Protein AF-A0A2X2VUZ4-F1 (afdb_monomer)

Radius of gyration: 23.88 Å; Cα contacts (8 Å, |Δi|>4): 62; chains: 1; bounding box: 50×50×64 Å

Mean predicted aligned error: 11.71 Å

Solvent-accessible surface area (backbone atoms only — not comparable to full-atom values): 7906 Å² total; per-residue (Å²): 128,70,71,64,57,52,54,52,51,54,50,52,53,52,49,54,51,52,52,54,52,49,53,53,52,51,51,56,48,29,65,74,68,69,46,86,51,71,48,96,49,64,41,100,85,71,46,73,26,36,48,59,52,53,52,52,49,53,52,49,50,66,66,45,46,31,54,55,54,45,52,53,49,60,69,46,44,63,58,53,54,49,54,51,53,53,49,54,54,48,48,53,55,35,51,75,69,70,49,86,69,76,89,69,75,62,64,61,80,77,43,57,70,81,75,55,50,71,78,57,41,61,71,40,90,67,76,72,68,74,74,78,115

pLDDT: mean 76.87, std 13.14, range [40.66, 90.19]

Foldseek 3Di:
DPPVVVVVVVVVVVVVVVVVVVVVVLVVVCVVVVQAAWDPDADPVRHTDGPSRVVVVVVVCLLCVLVVVVVVLVVCLVVLVVVVVVLVVVVVVCVVVVNPDRPDDDVCVVCVPNVDDSVRSNPDSDPCVVVVD

Organism: Citrobacter koseri (NCBI:txid545)

Sequence (133 aa):
MGVRYLKTAIGNTCHRLKESVLGKEVIAWADRNKMYGYTYDFGLDGHIMTYVDQYLLNWKVNKISPYIVWEIVSMLQPYYSLLISLRDATQKKEEEKGIREPLVPYFHEIFPYFLSDYSRAKRRRNWLVLIKS

Structure (mmCIF, N/CA/C/O backbone):
data_AF-A0A2X2VUZ4-F1
#
_entry.id   AF-A0A2X2VUZ4-F1
#
loop_
_atom_site.group_PDB
_atom_site.id
_atom_site.type_symbol
_atom_site.label_atom_id
_atom_site.label_alt_id
_atom_site.label_comp_id
_atom_site.label_asym_id
_atom_site.label_entity_id
_atom_site.label_seq_id
_atom_site.pdbx_PDB_ins_code
_atom_site.Cartn_x
_atom_site.Cartn_y
_atom_site.Cartn_z
_atom_site.occupancy
_atom_site.B_iso_or_equiv
_atom_site.auth_seq_id
_atom_site.auth_comp_id
_atom_site.auth_asym_id
_atom_site.auth_atom_id
_atom_site.pdbx_PDB_model_num
ATOM 1 N N . MET A 1 1 ? 10.493 -37.953 1.999 1.00 43.34 1 MET A N 1
ATOM 2 C CA . MET A 1 1 ? 11.383 -36.857 1.539 1.00 43.34 1 MET A CA 1
ATOM 3 C C . MET A 1 1 ? 11.087 -36.316 0.126 1.00 43.34 1 MET A C 1
ATOM 5 O O . MET A 1 1 ? 11.550 -35.225 -0.156 1.00 43.34 1 MET A O 1
ATOM 9 N N . GLY A 1 2 ? 10.298 -36.966 -0.748 1.00 46.38 2 GLY A N 1
ATOM 10 C CA . GLY A 1 2 ? 10.176 -36.569 -2.173 1.00 46.38 2 GLY A CA 1
ATOM 11 C C . GLY A 1 2 ? 9.262 -35.380 -2.543 1.00 46.38 2 GLY A C 1
ATOM 12 O O . GLY A 1 2 ? 9.467 -34.755 -3.578 1.00 46.38 2 GLY A O 1
ATOM 13 N N . VAL A 1 3 ? 8.283 -35.000 -1.713 1.00 44.75 3 VAL A N 1
ATOM 14 C CA . VAL A 1 3 ? 7.273 -33.976 -2.090 1.00 44.75 3 VAL A CA 1
ATOM 15 C C . VAL A 1 3 ? 7.819 -32.539 -2.024 1.00 44.75 3 VAL A C 1
ATOM 17 O O . VAL A 1 3 ? 7.365 -31.654 -2.748 1.00 44.75 3 VAL A O 1
ATOM 20 N N . ARG A 1 4 ? 8.825 -32.294 -1.173 1.00 40.66 4 ARG A N 1
ATOM 21 C CA . ARG A 1 4 ? 9.432 -30.964 -0.996 1.00 40.66 4 ARG A CA 1
ATOM 22 C C . ARG A 1 4 ? 10.321 -30.590 -2.193 1.00 40.66 4 ARG A C 1
ATOM 24 O O . ARG A 1 4 ? 10.223 -29.469 -2.671 1.00 40.66 4 ARG A O 1
ATOM 31 N N . TYR A 1 5 ? 11.077 -31.546 -2.742 1.00 46.34 5 TYR A N 1
ATOM 32 C CA . TYR A 1 5 ? 11.931 -31.336 -3.922 1.00 46.34 5 TYR A CA 1
ATOM 33 C C . TYR A 1 5 ? 11.132 -31.051 -5.197 1.00 46.34 5 TYR A C 1
ATOM 35 O O . TYR A 1 5 ? 11.513 -30.173 -5.966 1.00 46.34 5 TYR A O 1
ATOM 43 N N . LEU A 1 6 ? 9.992 -31.722 -5.393 1.00 43.34 6 LEU A N 1
ATOM 44 C CA . LEU A 1 6 ? 9.117 -31.479 -6.545 1.00 43.34 6 LEU A CA 1
ATOM 45 C C . LEU A 1 6 ? 8.484 -30.080 -6.507 1.00 43.34 6 LEU A C 1
ATOM 47 O O . LEU A 1 6 ? 8.467 -29.397 -7.526 1.00 43.34 6 LEU A O 1
ATOM 51 N N . LYS A 1 7 ? 8.036 -29.599 -5.335 1.00 42.69 7 LYS A N 1
ATOM 52 C CA . LYS A 1 7 ? 7.521 -28.222 -5.194 1.00 42.69 7 LYS A CA 1
ATOM 53 C C . LYS A 1 7 ? 8.596 -27.167 -5.471 1.00 42.69 7 LYS A C 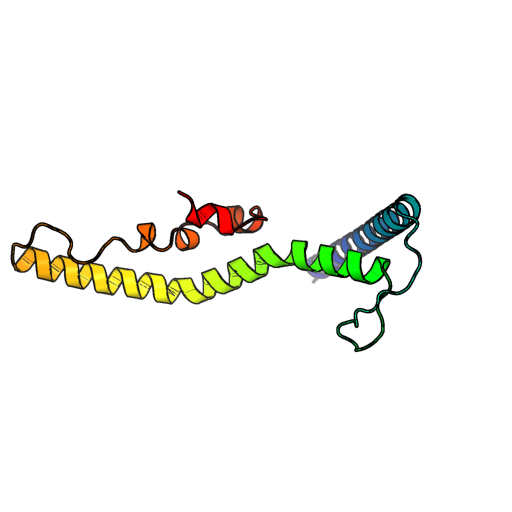1
ATOM 55 O O . LYS A 1 7 ? 8.307 -26.178 -6.141 1.00 42.69 7 LYS A O 1
ATOM 60 N N . THR A 1 8 ? 9.828 -27.393 -5.015 1.00 53.09 8 THR A N 1
ATOM 61 C CA . THR A 1 8 ? 10.957 -26.491 -5.289 1.00 53.09 8 THR A CA 1
ATOM 62 C C . THR A 1 8 ? 11.346 -26.509 -6.769 1.00 53.09 8 THR A C 1
ATOM 64 O O . THR A 1 8 ? 11.544 -25.452 -7.360 1.00 53.09 8 THR A O 1
ATOM 67 N N . ALA A 1 9 ? 11.379 -27.682 -7.409 1.00 51.91 9 ALA A N 1
ATOM 68 C CA . ALA A 1 9 ? 11.693 -27.809 -8.832 1.00 51.91 9 ALA A CA 1
ATOM 69 C C . ALA A 1 9 ? 10.639 -27.130 -9.724 1.00 51.91 9 ALA A C 1
ATOM 71 O O . ALA A 1 9 ? 11.004 -26.344 -10.595 1.00 51.91 9 ALA A O 1
ATOM 72 N N . ILE A 1 10 ? 9.346 -27.354 -9.452 1.00 58.78 10 ILE A N 1
ATOM 73 C CA . ILE A 1 10 ? 8.226 -26.737 -10.186 1.00 58.78 10 ILE A CA 1
ATOM 74 C C . ILE A 1 10 ? 8.213 -25.211 -9.988 1.00 58.78 10 ILE A C 1
ATOM 76 O O . ILE A 1 10 ? 8.015 -24.454 -10.946 1.00 58.78 10 ILE A O 1
ATOM 80 N N . GLY A 1 11 ? 8.471 -24.746 -8.760 1.00 57.72 11 GLY A N 1
ATOM 81 C CA . GLY A 1 11 ? 8.621 -23.324 -8.446 1.00 57.72 11 GLY A CA 1
ATOM 82 C C . GLY A 1 11 ? 9.768 -22.673 -9.224 1.00 57.72 11 GLY A C 1
ATOM 83 O O . GLY A 1 11 ? 9.575 -21.619 -9.832 1.00 57.72 11 GLY A O 1
ATOM 84 N N . ASN A 1 12 ? 10.921 -23.342 -9.295 1.00 53.50 12 ASN A N 1
ATOM 85 C CA . ASN A 1 12 ? 12.106 -22.855 -10.001 1.00 53.50 12 ASN A CA 1
ATOM 86 C C . ASN A 1 12 ? 11.917 -22.830 -11.526 1.00 53.50 12 ASN A C 1
ATOM 88 O O . ASN A 1 12 ? 12.342 -21.876 -12.178 1.00 53.50 12 ASN A O 1
ATOM 92 N N . THR A 1 13 ? 11.240 -23.822 -12.114 1.00 56.22 13 THR A N 1
ATOM 93 C CA . THR A 1 13 ? 10.897 -23.804 -13.548 1.00 56.22 13 THR A CA 1
ATOM 94 C C . THR A 1 13 ? 9.887 -22.709 -13.888 1.00 56.22 13 THR A C 1
ATOM 96 O O . THR A 1 13 ? 10.032 -22.031 -14.902 1.00 56.22 13 THR A O 1
ATOM 99 N N . CYS A 1 14 ? 8.899 -22.471 -13.019 1.00 53.59 14 CYS A N 1
ATOM 100 C CA . CYS A 1 14 ? 7.915 -21.399 -13.192 1.00 53.59 14 CYS A CA 1
ATOM 101 C C . CYS A 1 14 ? 8.554 -20.005 -13.066 1.00 53.59 14 CYS A C 1
ATOM 103 O O . CYS A 1 14 ? 8.194 -19.090 -13.807 1.00 53.59 14 CYS A O 1
ATOM 105 N N . HIS A 1 15 ? 9.529 -19.844 -12.167 1.00 58.84 15 HIS A N 1
ATOM 106 C CA . HIS A 1 15 ? 10.311 -18.614 -12.040 1.00 58.84 15 HIS A CA 1
ATOM 107 C C . HIS A 1 15 ? 11.088 -18.309 -13.323 1.00 58.84 15 HIS A C 1
ATOM 109 O O . HIS A 1 15 ? 10.935 -17.233 -13.896 1.00 58.84 15 HIS A O 1
ATOM 115 N N . ARG A 1 16 ? 11.828 -19.301 -13.831 1.00 57.97 16 ARG A N 1
ATOM 116 C CA . ARG A 1 16 ? 12.658 -19.169 -15.035 1.00 57.97 16 ARG A CA 1
ATOM 117 C C . ARG A 1 16 ? 11.829 -18.850 -16.284 1.00 57.97 16 ARG A C 1
ATOM 119 O O . ARG A 1 16 ? 12.216 -18.025 -17.107 1.00 57.97 16 ARG A O 1
ATOM 126 N N . LEU A 1 17 ? 10.644 -19.456 -16.399 1.00 59.81 17 LEU A N 1
ATOM 127 C CA . LEU A 1 17 ? 9.685 -19.136 -17.458 1.00 59.81 17 LEU A CA 1
ATOM 128 C C . LEU A 1 17 ? 9.185 -17.688 -17.352 1.00 59.81 17 LEU A C 1
ATOM 130 O O . LEU A 1 17 ? 9.162 -16.984 -18.359 1.00 59.81 17 LEU A O 1
ATOM 134 N N . LYS A 1 18 ? 8.851 -17.203 -16.151 1.00 62.78 18 LYS A N 1
ATOM 135 C CA . LYS A 1 18 ? 8.424 -15.806 -15.945 1.00 62.78 18 LYS A CA 1
ATOM 136 C C . LYS A 1 18 ? 9.525 -14.798 -16.270 1.00 62.78 18 LYS A C 1
ATOM 138 O O . LYS A 1 18 ? 9.221 -13.764 -16.854 1.00 62.78 18 LYS A O 1
ATOM 143 N N . GLU A 1 19 ? 10.775 -15.100 -15.934 1.00 65.94 19 GLU A N 1
ATOM 144 C CA . GLU A 1 19 ? 11.928 -14.267 -16.301 1.00 65.94 19 GLU A CA 1
ATOM 145 C C . GLU A 1 19 ? 12.104 -14.195 -17.820 1.00 65.94 19 GLU A C 1
ATOM 147 O O . GLU A 1 19 ? 12.299 -13.113 -18.366 1.00 65.94 19 GLU A O 1
ATOM 152 N N . SER A 1 20 ? 11.939 -15.323 -18.520 1.00 66.50 20 SER A N 1
ATOM 153 C CA . SER A 1 20 ? 12.038 -15.358 -19.984 1.00 66.50 20 SER A CA 1
ATOM 154 C C . SER A 1 20 ? 10.923 -14.575 -20.690 1.00 66.50 20 SER A C 1
ATOM 156 O O . SER A 1 20 ? 11.165 -13.953 -21.722 1.00 66.50 20 SER A O 1
ATOM 158 N N . VAL A 1 21 ? 9.706 -14.568 -20.133 1.00 78.38 21 VAL A N 1
ATOM 159 C CA . VAL A 1 21 ? 8.579 -13.784 -20.664 1.00 78.38 21 VAL A CA 1
ATOM 160 C C . VAL A 1 21 ? 8.809 -12.297 -20.421 1.00 78.38 21 VAL A C 1
ATOM 162 O O . VAL A 1 21 ? 8.684 -11.506 -21.352 1.00 78.38 21 VAL A O 1
ATOM 165 N N . LEU A 1 22 ? 9.222 -11.927 -19.206 1.00 77.25 22 LEU A N 1
ATOM 166 C CA . LEU A 1 22 ? 9.525 -10.540 -18.863 1.00 77.25 22 LEU A CA 1
ATOM 167 C C . LEU A 1 22 ? 10.660 -9.985 -19.732 1.00 77.25 22 LEU A C 1
ATOM 169 O O . LEU A 1 22 ? 10.558 -8.866 -20.218 1.00 77.25 22 LEU A O 1
ATOM 173 N N . GLY A 1 23 ? 11.703 -10.779 -19.995 1.00 78.94 23 GLY A N 1
ATOM 174 C CA . GLY A 1 23 ? 12.785 -10.388 -20.901 1.00 78.94 23 GLY A CA 1
ATOM 175 C C . GLY A 1 23 ? 12.278 -10.044 -22.305 1.00 78.94 23 GLY A C 1
ATOM 176 O O . GLY A 1 23 ? 12.635 -9.003 -22.850 1.00 78.94 23 GLY A O 1
ATOM 177 N N . LYS A 1 24 ? 11.374 -10.859 -22.865 1.00 83.12 24 LYS A N 1
ATOM 178 C CA . LYS A 1 24 ? 10.757 -10.583 -24.175 1.00 83.12 24 LYS A CA 1
ATOM 179 C C . LYS A 1 24 ? 9.874 -9.335 -24.157 1.00 83.12 24 LYS A C 1
ATOM 181 O O . LYS A 1 24 ? 9.911 -8.558 -25.105 1.00 83.12 24 LYS A O 1
ATOM 186 N N . GLU A 1 25 ? 9.097 -9.129 -23.094 1.00 83.81 25 GLU A N 1
ATOM 187 C CA . GLU A 1 25 ? 8.252 -7.936 -22.938 1.00 83.81 25 GLU A CA 1
ATOM 188 C C . GLU A 1 25 ? 9.078 -6.652 -22.852 1.00 83.81 25 GLU A C 1
ATOM 190 O O . GLU A 1 25 ? 8.717 -5.642 -23.457 1.00 83.81 25 GLU A O 1
ATOM 195 N N . VAL A 1 26 ? 10.194 -6.701 -22.127 1.00 83.31 26 VAL A N 1
ATOM 196 C CA . VAL A 1 26 ? 11.109 -5.574 -21.945 1.00 83.31 26 VAL A CA 1
ATOM 197 C C . VAL A 1 26 ? 11.811 -5.219 -23.257 1.00 83.31 26 VAL A C 1
ATOM 199 O O . VAL A 1 26 ? 11.855 -4.043 -23.613 1.00 83.31 26 VAL A O 1
ATOM 202 N N . ILE A 1 27 ? 12.274 -6.214 -24.020 1.00 84.25 27 ILE A N 1
ATOM 203 C CA . ILE A 1 27 ? 12.850 -5.996 -25.358 1.00 84.25 27 ILE A CA 1
ATOM 204 C C . ILE A 1 27 ? 11.797 -5.393 -26.297 1.00 84.25 27 ILE A C 1
ATOM 206 O O . ILE A 1 27 ? 12.035 -4.359 -26.910 1.00 84.25 27 ILE A O 1
ATOM 210 N N . ALA A 1 28 ? 10.583 -5.950 -26.328 1.00 86.31 28 ALA A N 1
ATOM 211 C CA . ALA A 1 28 ? 9.494 -5.410 -27.142 1.00 86.31 28 ALA A CA 1
ATOM 212 C C . ALA A 1 28 ? 9.061 -3.993 -26.712 1.00 86.31 28 ALA A C 1
ATOM 214 O O . ALA A 1 28 ? 8.533 -3.217 -27.513 1.00 86.31 28 ALA A O 1
ATOM 215 N N . TRP A 1 29 ? 9.214 -3.633 -25.436 1.00 87.44 29 TRP A N 1
ATOM 216 C CA . TRP A 1 29 ? 9.020 -2.261 -24.967 1.00 87.44 29 TRP A CA 1
ATOM 217 C C . TRP A 1 29 ? 10.140 -1.339 -25.463 1.00 87.44 29 TRP A C 1
ATOM 219 O O . TRP A 1 29 ? 9.836 -0.253 -25.958 1.00 87.44 29 TRP A O 1
ATOM 229 N N . ALA A 1 30 ? 11.397 -1.779 -25.399 1.00 86.31 30 ALA A N 1
ATOM 230 C CA . ALA A 1 30 ? 12.541 -1.016 -25.886 1.00 86.31 30 ALA A CA 1
ATOM 231 C C . ALA A 1 30 ? 12.457 -0.765 -27.402 1.00 86.31 30 ALA A C 1
ATOM 233 O O . ALA A 1 30 ? 12.630 0.375 -27.832 1.00 86.31 30 ALA A O 1
ATOM 234 N N . ASP A 1 31 ? 12.061 -1.776 -28.186 1.00 87.88 31 ASP A N 1
ATOM 235 C CA . ASP A 1 31 ? 11.872 -1.682 -29.643 1.00 87.88 31 ASP A CA 1
ATOM 236 C C . ASP A 1 31 ? 10.813 -0.642 -30.004 1.00 87.88 31 ASP A C 1
ATOM 238 O O . ASP A 1 31 ? 11.019 0.202 -30.878 1.00 87.88 31 ASP A O 1
ATOM 242 N N . ARG A 1 32 ? 9.682 -0.661 -29.289 1.00 88.62 32 ARG A N 1
ATOM 243 C CA . ARG A 1 32 ? 8.577 0.280 -29.514 1.00 88.62 32 ARG A CA 1
ATOM 244 C C . ARG A 1 32 ? 8.953 1.722 -29.196 1.00 88.62 32 ARG A C 1
ATOM 246 O O . ARG A 1 32 ? 8.501 2.625 -29.891 1.00 88.62 32 ARG A O 1
ATOM 253 N N . ASN A 1 33 ? 9.759 1.936 -28.160 1.00 86.06 33 ASN A N 1
ATOM 254 C CA . ASN A 1 33 ? 10.134 3.276 -27.706 1.00 86.06 33 ASN A CA 1
ATOM 255 C C . ASN A 1 33 ? 11.476 3.755 -28.287 1.00 86.06 33 ASN A C 1
ATOM 257 O O . ASN A 1 33 ? 11.838 4.908 -28.078 1.00 86.06 33 ASN A O 1
ATOM 261 N N . LYS A 1 34 ? 12.203 2.895 -29.021 1.00 84.31 34 LYS A N 1
ATOM 262 C CA . LYS A 1 34 ? 13.565 3.132 -29.539 1.00 84.31 34 LYS A CA 1
ATOM 263 C C . LYS A 1 34 ? 14.558 3.566 -28.451 1.00 84.31 34 LYS A C 1
ATOM 265 O O . LYS A 1 34 ? 15.455 4.368 -28.697 1.00 84.31 34 LYS A O 1
ATOM 270 N N . MET A 1 35 ? 14.394 3.027 -27.244 1.00 80.00 35 MET A N 1
ATOM 271 C CA . MET A 1 35 ? 15.185 3.393 -26.066 1.00 80.00 35 MET A CA 1
ATOM 272 C C . MET A 1 35 ? 16.261 2.337 -25.804 1.00 80.00 35 MET A C 1
ATOM 274 O O . MET A 1 35 ? 16.052 1.402 -25.035 1.00 80.00 35 MET A O 1
ATOM 278 N N . TYR A 1 36 ? 17.417 2.504 -26.450 1.00 75.81 36 TYR A N 1
ATOM 279 C CA . TYR A 1 36 ? 18.564 1.582 -26.384 1.00 75.81 36 TYR A CA 1
ATOM 280 C C . TYR A 1 36 ? 19.842 2.235 -25.844 1.00 75.81 36 TYR A C 1
ATOM 282 O O . TYR A 1 36 ? 20.951 1.874 -26.225 1.00 75.81 36 TYR A O 1
ATOM 290 N N . 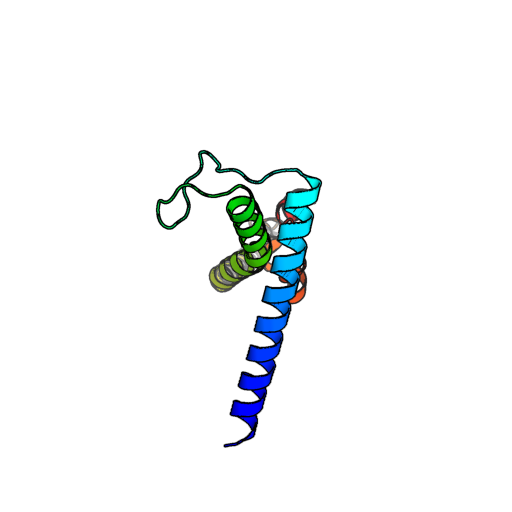GLY A 1 37 ? 19.681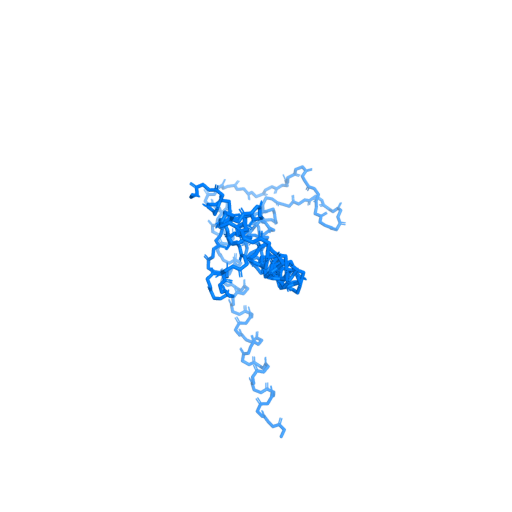 3.234 -24.977 1.00 84.06 37 GLY A N 1
ATOM 291 C CA . GLY A 1 37 ? 20.781 4.019 -24.423 1.00 84.06 37 GLY A CA 1
ATOM 292 C C . GLY A 1 37 ? 20.906 3.934 -22.905 1.00 84.06 37 GLY A C 1
ATOM 293 O O . GLY A 1 37 ? 20.177 3.205 -22.224 1.00 84.06 37 GLY A O 1
ATOM 294 N N . TYR A 1 38 ? 21.823 4.749 -22.400 1.00 85.81 38 TYR A N 1
ATOM 295 C CA . TYR A 1 38 ? 22.048 4.968 -20.979 1.00 85.81 38 TYR A CA 1
ATOM 296 C C . TYR A 1 38 ? 21.248 6.169 -20.483 1.00 85.81 38 TYR A C 1
ATOM 298 O O . TYR A 1 38 ? 20.994 7.120 -21.227 1.00 85.81 38 TYR A O 1
ATOM 306 N N . THR A 1 39 ? 20.841 6.099 -19.227 1.00 85.75 39 THR A N 1
ATOM 307 C CA . THR A 1 39 ? 20.226 7.202 -18.497 1.00 85.75 39 THR A CA 1
ATOM 308 C C . THR A 1 39 ? 21.332 8.021 -17.825 1.00 85.75 39 THR A C 1
ATOM 310 O O . THR A 1 39 ? 22.508 7.671 -17.889 1.00 85.75 39 THR A O 1
ATOM 313 N N . TYR A 1 40 ? 20.973 9.127 -17.176 1.00 85.88 40 TYR A N 1
ATOM 314 C CA . TYR A 1 40 ? 21.885 9.827 -16.261 1.00 85.88 40 TYR A CA 1
ATOM 315 C C . TYR A 1 40 ? 21.750 9.329 -14.813 1.00 85.88 40 TYR A C 1
ATOM 317 O O . TYR A 1 40 ? 22.439 9.824 -13.923 1.00 85.88 40 TYR A O 1
ATOM 325 N N . ASP A 1 41 ? 20.866 8.355 -14.581 1.00 85.50 41 ASP A N 1
ATOM 326 C CA . ASP A 1 41 ? 20.565 7.810 -13.264 1.00 85.50 41 ASP A CA 1
ATOM 327 C C . ASP A 1 41 ? 21.483 6.623 -12.954 1.00 85.50 41 ASP A C 1
ATOM 329 O O . ASP A 1 41 ? 21.761 5.775 -13.809 1.00 85.50 41 ASP A O 1
ATOM 333 N N . PHE A 1 42 ? 21.922 6.540 -11.702 1.00 86.50 42 PHE A N 1
ATOM 334 C CA . PHE A 1 42 ? 22.735 5.434 -11.215 1.00 86.50 42 PHE A CA 1
ATOM 335 C C . PHE A 1 42 ? 21.869 4.339 -10.590 1.00 86.50 42 PHE A C 1
ATOM 337 O O . PHE A 1 42 ? 20.878 4.607 -9.907 1.00 86.50 42 PHE A O 1
ATOM 344 N N . GLY A 1 43 ? 22.268 3.092 -10.819 1.00 82.06 43 GLY A N 1
ATOM 345 C CA . GLY A 1 43 ? 21.686 1.911 -10.209 1.00 82.06 43 GLY A CA 1
ATOM 346 C C . GLY A 1 43 ? 22.069 1.779 -8.738 1.00 82.06 43 GLY A C 1
ATOM 347 O O . GLY A 1 43 ? 22.896 2.517 -8.204 1.00 82.06 43 GLY A O 1
ATOM 348 N N . LEU A 1 44 ? 21.479 0.785 -8.071 1.00 78.81 44 LEU A N 1
ATOM 349 C CA . LEU A 1 44 ? 21.783 0.457 -6.669 1.00 78.81 44 LEU A CA 1
ATOM 350 C C . LEU A 1 44 ? 23.234 -0.019 -6.463 1.00 78.81 44 LEU A C 1
ATOM 352 O O . LEU A 1 44 ? 23.716 -0.055 -5.336 1.00 78.81 44 LEU A O 1
ATOM 356 N N . ASP A 1 45 ? 23.904 -0.397 -7.546 1.00 85.06 45 ASP A N 1
ATOM 357 C CA . ASP A 1 45 ? 25.309 -0.788 -7.630 1.00 85.06 45 ASP A CA 1
ATOM 358 C C . ASP A 1 45 ? 26.250 0.391 -7.946 1.00 85.06 45 ASP A C 1
ATOM 360 O O . ASP A 1 45 ? 27.466 0.217 -7.954 1.00 85.06 45 ASP A O 1
ATOM 364 N N . GLY A 1 46 ? 25.711 1.592 -8.185 1.00 83.62 46 GLY A N 1
ATOM 365 C CA . GLY A 1 46 ? 26.487 2.783 -8.533 1.00 83.62 46 GLY A CA 1
ATOM 366 C C . GLY A 1 46 ? 26.908 2.857 -10.003 1.00 83.62 46 GLY A C 1
ATOM 367 O O . GLY A 1 46 ? 27.671 3.752 -10.364 1.00 83.62 46 GLY A O 1
ATOM 368 N N . HIS A 1 47 ? 26.418 1.960 -10.865 1.00 87.75 47 HIS A N 1
ATOM 369 C CA . HIS A 1 47 ? 26.652 2.024 -12.308 1.00 87.75 47 HIS A CA 1
ATOM 370 C C . HIS A 1 47 ? 25.549 2.807 -13.024 1.00 87.75 47 HIS A C 1
ATOM 372 O O . HIS A 1 47 ? 24.408 2.848 -12.572 1.00 87.75 47 HIS A O 1
ATOM 378 N N . ILE A 1 48 ? 25.884 3.447 -14.147 1.00 86.00 48 ILE A N 1
ATOM 379 C CA . ILE A 1 48 ? 24.897 4.158 -14.966 1.00 86.00 48 ILE A CA 1
ATOM 380 C C . ILE A 1 48 ? 23.900 3.141 -15.527 1.00 86.00 48 ILE A C 1
ATOM 382 O O . ILE A 1 48 ? 24.297 2.150 -16.142 1.00 86.00 48 ILE A O 1
ATOM 386 N N . MET A 1 49 ? 22.609 3.393 -15.327 1.00 88.25 49 MET A N 1
ATOM 387 C CA . MET A 1 49 ? 21.557 2.490 -15.782 1.00 88.25 49 MET A CA 1
ATOM 388 C C . MET A 1 49 ? 21.303 2.629 -17.281 1.00 88.25 49 MET A C 1
ATOM 390 O O . MET A 1 49 ? 21.425 3.708 -17.861 1.00 88.25 49 MET A O 1
ATOM 394 N N . THR A 1 50 ? 20.867 1.549 -17.926 1.00 88.56 50 THR A N 1
ATOM 395 C CA . THR A 1 50 ? 20.204 1.671 -19.230 1.00 88.56 50 THR A CA 1
ATOM 396 C C . THR A 1 50 ? 18.740 2.079 -19.052 1.00 88.56 50 THR A C 1
ATOM 398 O O . THR A 1 50 ? 18.136 1.847 -17.999 1.00 88.56 50 THR A O 1
ATOM 401 N N . TYR A 1 51 ? 18.115 2.639 -20.094 1.00 86.25 51 TYR A N 1
ATOM 402 C CA . TYR A 1 51 ? 16.664 2.911 -20.073 1.00 86.25 51 TYR A CA 1
ATOM 403 C C . TYR A 1 51 ? 15.843 1.642 -19.806 1.00 86.25 51 TYR A C 1
ATOM 405 O O . TYR A 1 51 ? 14.788 1.683 -19.169 1.00 86.25 51 TYR A O 1
ATOM 413 N N . VAL A 1 52 ? 16.352 0.502 -20.271 1.00 85.62 52 VAL A N 1
ATOM 414 C CA . VAL A 1 52 ? 15.774 -0.818 -20.033 1.00 85.62 52 VAL A CA 1
ATOM 415 C C . VAL A 1 52 ? 15.852 -1.197 -18.553 1.00 85.62 52 VAL A C 1
ATOM 417 O O . VAL A 1 52 ? 14.846 -1.617 -17.974 1.00 85.62 52 VAL A O 1
ATOM 420 N N . ASP A 1 53 ? 17.007 -0.995 -17.919 1.00 84.75 53 ASP A N 1
ATOM 421 C CA . ASP A 1 53 ? 17.187 -1.268 -16.492 1.00 84.75 53 ASP A CA 1
ATOM 422 C C . ASP A 1 53 ? 16.294 -0.371 -15.638 1.00 84.75 53 ASP A C 1
ATOM 424 O O . ASP A 1 53 ? 15.677 -0.842 -14.680 1.00 84.75 53 ASP A O 1
ATOM 428 N N . GLN A 1 54 ? 16.163 0.907 -16.004 1.00 86.69 54 GLN A N 1
ATOM 429 C CA . GLN A 1 54 ? 15.299 1.850 -15.296 1.00 86.69 54 GLN A CA 1
ATOM 430 C C . GLN A 1 54 ? 13.826 1.434 -15.394 1.00 86.69 54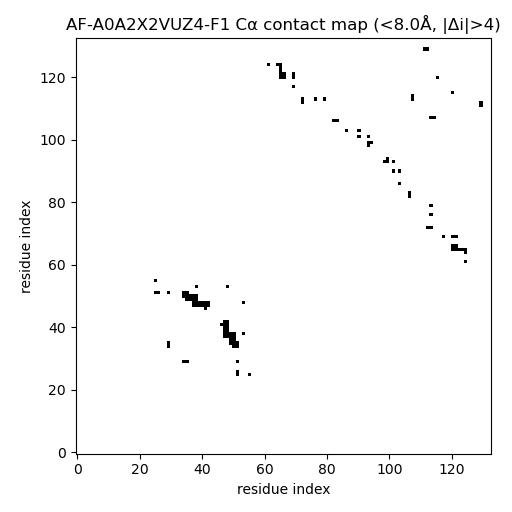 GLN A C 1
ATOM 432 O O . GLN A 1 54 ? 13.103 1.437 -14.393 1.00 86.69 54 GLN A O 1
ATOM 437 N N . TYR A 1 55 ? 13.373 1.019 -16.579 1.00 86.00 55 TYR A N 1
ATOM 438 C CA . TYR A 1 55 ? 12.024 0.490 -16.771 1.00 86.00 55 TYR A CA 1
ATOM 439 C C . TYR A 1 55 ? 11.780 -0.767 -15.926 1.00 86.00 55 TYR A C 1
ATOM 441 O O . TYR A 1 55 ? 10.768 -0.871 -15.224 1.00 86.00 55 TYR A O 1
ATOM 449 N N . LEU A 1 56 ? 12.725 -1.709 -15.942 1.00 85.56 56 LEU A N 1
ATOM 450 C CA . LEU A 1 56 ? 12.629 -2.949 -15.181 1.00 85.56 56 LEU A CA 1
ATOM 451 C C . LEU A 1 56 ? 12.626 -2.694 -13.668 1.00 85.56 56 LEU A C 1
ATOM 453 O O . LEU A 1 56 ? 11.854 -3.323 -12.938 1.00 85.56 56 LEU A O 1
ATOM 457 N N . LEU A 1 57 ? 13.460 -1.769 -13.190 1.00 85.50 57 LEU A N 1
ATOM 458 C CA . LEU A 1 57 ? 13.502 -1.362 -11.789 1.00 85.50 57 LEU A CA 1
ATOM 459 C C . LEU A 1 57 ? 12.154 -0.780 -11.359 1.00 85.50 57 LEU A C 1
ATOM 461 O O . LEU A 1 57 ? 11.573 -1.248 -10.380 1.00 85.50 57 LEU A O 1
ATOM 465 N N . ASN A 1 58 ? 11.604 0.153 -12.136 1.00 86.44 58 ASN A N 1
ATOM 466 C CA . ASN A 1 58 ? 10.284 0.725 -11.880 1.00 86.44 58 ASN A CA 1
ATOM 467 C C . ASN A 1 58 ? 9.184 -0.344 -11.860 1.00 86.44 58 ASN A C 1
ATOM 469 O O . ASN A 1 58 ? 8.313 -0.335 -10.988 1.00 86.44 58 ASN A O 1
ATOM 473 N N . TRP A 1 59 ? 9.225 -1.311 -12.778 1.00 85.31 59 TRP A N 1
ATOM 474 C CA . TRP A 1 59 ? 8.285 -2.431 -12.770 1.00 85.31 59 TRP A CA 1
ATOM 475 C C . TRP A 1 59 ? 8.401 -3.278 -11.494 1.00 85.31 59 TRP A C 1
ATOM 477 O O . TRP A 1 59 ? 7.381 -3.613 -10.884 1.00 85.31 59 TRP A O 1
ATOM 487 N N . LYS A 1 60 ? 9.627 -3.592 -11.049 1.00 85.69 60 LYS A N 1
ATOM 488 C CA . LYS A 1 60 ? 9.874 -4.346 -9.807 1.00 85.69 60 LYS A CA 1
ATOM 489 C C . LYS A 1 60 ? 9.351 -3.588 -8.589 1.00 85.69 60 LYS A C 1
ATOM 491 O O . LYS A 1 60 ? 8.614 -4.169 -7.793 1.00 85.69 60 LYS A O 1
ATOM 496 N N . VAL A 1 61 ? 9.671 -2.299 -8.478 1.00 85.25 61 VAL A N 1
ATOM 497 C CA . VAL A 1 61 ? 9.217 -1.421 -7.388 1.00 85.25 61 VAL A CA 1
ATOM 498 C C . VAL A 1 61 ? 7.692 -1.394 -7.331 1.00 85.25 61 VAL A C 1
ATOM 500 O O . VAL A 1 61 ? 7.111 -1.686 -6.288 1.00 85.25 61 VAL A O 1
ATOM 503 N N . ASN A 1 62 ? 7.025 -1.166 -8.464 1.00 84.00 62 ASN A N 1
ATOM 504 C CA . ASN A 1 62 ? 5.562 -1.151 -8.539 1.00 84.00 62 ASN A CA 1
ATOM 505 C C . ASN A 1 62 ? 4.927 -2.496 -8.165 1.00 84.00 62 ASN A C 1
ATOM 507 O O . ASN A 1 62 ? 3.834 -2.546 -7.599 1.00 84.00 62 ASN A O 1
ATOM 511 N N . LYS A 1 63 ? 5.602 -3.604 -8.475 1.00 83.94 63 LYS A N 1
ATOM 5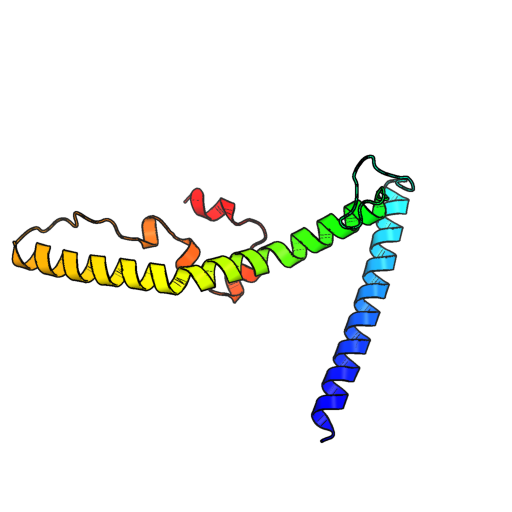12 C CA . LYS A 1 63 ? 5.127 -4.945 -8.137 1.00 83.94 63 LYS A CA 1
ATOM 513 C C . LYS A 1 63 ? 5.286 -5.263 -6.652 1.00 83.94 63 LYS A C 1
ATOM 515 O O . LYS A 1 63 ? 4.431 -5.952 -6.103 1.00 83.94 63 LYS A O 1
ATOM 520 N N . ILE A 1 64 ? 6.361 -4.792 -6.022 1.00 85.00 64 ILE A N 1
ATOM 521 C CA . ILE A 1 64 ? 6.693 -5.075 -4.618 1.00 85.00 64 ILE A CA 1
ATOM 522 C C . ILE A 1 64 ? 6.009 -4.084 -3.662 1.00 85.00 64 ILE A C 1
ATOM 524 O O . ILE A 1 64 ? 5.629 -4.473 -2.560 1.00 85.00 64 ILE A O 1
ATOM 528 N N . SER A 1 65 ? 5.770 -2.845 -4.097 1.00 83.44 65 SER A N 1
ATOM 529 C CA . SER A 1 65 ? 5.119 -1.774 -3.329 1.00 83.44 65 SER A CA 1
ATOM 530 C C . SER A 1 65 ? 3.919 -2.222 -2.471 1.00 83.44 65 SER A C 1
ATOM 532 O O . SER A 1 65 ? 3.967 -2.005 -1.260 1.00 83.44 65 SER A O 1
ATOM 534 N N . PRO A 1 66 ? 2.882 -2.910 -3.001 1.00 82.44 66 PRO A N 1
ATOM 535 C CA . PRO A 1 66 ? 1.730 -3.309 -2.185 1.00 82.44 66 PRO A CA 1
ATOM 536 C C . PRO A 1 66 ? 2.072 -4.300 -1.065 1.00 82.44 66 PRO A C 1
ATOM 538 O O . PRO A 1 66 ? 1.365 -4.349 -0.062 1.00 82.44 66 PRO A O 1
ATOM 541 N N . TYR A 1 67 ? 3.142 -5.083 -1.218 1.00 83.88 67 TYR A N 1
ATOM 542 C CA . TYR A 1 67 ? 3.610 -5.994 -0.177 1.00 83.88 67 TYR A CA 1
ATOM 543 C C . TYR A 1 67 ? 4.326 -5.231 0.934 1.00 83.88 67 TYR A C 1
ATOM 545 O O . TYR A 1 67 ? 4.029 -5.463 2.095 1.00 83.88 67 TYR A O 1
ATOM 553 N N . ILE A 1 68 ? 5.202 -4.281 0.589 1.00 85.25 68 ILE A N 1
ATOM 554 C CA . ILE A 1 68 ? 5.894 -3.443 1.584 1.00 85.25 68 ILE A CA 1
ATOM 555 C C . ILE A 1 68 ? 4.882 -2.661 2.421 1.00 85.25 68 ILE A C 1
ATOM 557 O O . ILE A 1 68 ? 4.985 -2.634 3.643 1.00 85.25 68 ILE A O 1
ATOM 561 N N . VAL A 1 69 ? 3.878 -2.057 1.777 1.00 84.75 69 VAL A N 1
ATOM 562 C CA . VAL A 1 69 ? 2.836 -1.315 2.501 1.00 84.75 69 VAL A CA 1
ATOM 563 C C . VAL A 1 69 ? 2.072 -2.238 3.448 1.00 84.75 69 VAL A C 1
ATOM 565 O O . VAL A 1 69 ? 1.822 -1.861 4.589 1.00 84.75 69 VAL A O 1
ATOM 568 N N . TRP A 1 70 ? 1.743 -3.458 3.013 1.00 85.06 70 TRP A N 1
ATOM 569 C CA . TRP A 1 70 ? 1.116 -4.436 3.896 1.00 85.06 70 TRP A CA 1
ATOM 570 C C . TRP A 1 70 ? 1.990 -4.793 5.100 1.00 85.06 70 TRP A C 1
ATOM 572 O O . TRP A 1 70 ? 1.482 -4.814 6.216 1.00 85.06 70 TRP A O 1
ATOM 582 N N . GLU A 1 71 ? 3.283 -5.047 4.895 1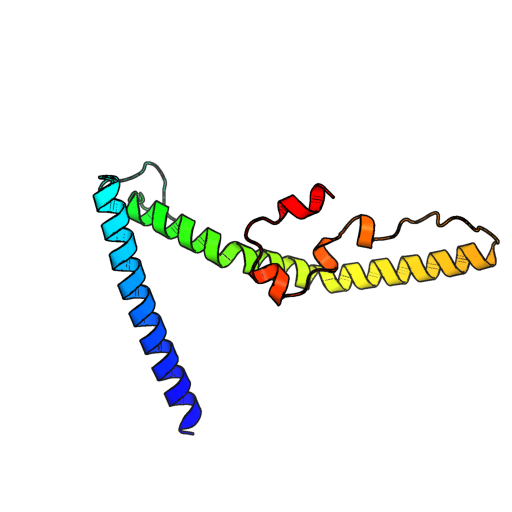.00 86.94 71 GLU A N 1
ATOM 583 C CA . GLU A 1 71 ? 4.206 -5.351 5.992 1.00 86.94 71 GLU A CA 1
ATOM 584 C C . GLU A 1 71 ? 4.223 -4.211 7.018 1.00 86.94 71 GLU A C 1
ATOM 586 O O . GLU A 1 71 ? 4.035 -4.458 8.207 1.00 86.94 71 GLU A O 1
ATOM 591 N N . ILE A 1 72 ? 4.317 -2.956 6.567 1.00 87.44 72 ILE A N 1
ATOM 592 C CA . ILE A 1 72 ? 4.260 -1.779 7.447 1.00 87.44 72 ILE A CA 1
ATOM 593 C C . ILE A 1 72 ? 2.935 -1.729 8.221 1.00 87.44 72 ILE A C 1
ATOM 595 O O . ILE A 1 72 ? 2.937 -1.553 9.438 1.00 87.44 72 ILE A O 1
ATOM 599 N N . VAL A 1 73 ? 1.798 -1.922 7.544 1.00 86.12 73 VAL A N 1
ATOM 600 C CA . VAL A 1 73 ? 0.477 -1.952 8.198 1.00 86.12 73 VAL A CA 1
ATOM 601 C C . VAL A 1 73 ? 0.408 -3.080 9.230 1.00 86.12 73 VAL A C 1
ATOM 603 O O . VAL A 1 73 ? -0.077 -2.866 10.337 1.00 86.12 73 VAL A O 1
ATOM 606 N N . SER A 1 74 ? 0.946 -4.257 8.910 1.00 86.62 74 SER A N 1
ATOM 607 C CA . SER A 1 74 ? 0.953 -5.410 9.811 1.00 86.62 74 SER A CA 1
ATOM 608 C C . SER A 1 74 ? 1.811 -5.176 11.058 1.00 86.62 74 SER A C 1
ATOM 610 O O . SER A 1 74 ? 1.418 -5.572 12.154 1.00 86.62 74 SER A O 1
ATOM 612 N N . MET A 1 75 ? 2.931 -4.457 10.917 1.00 89.00 75 MET A N 1
ATOM 613 C CA . MET A 1 75 ? 3.775 -4.036 12.038 1.00 89.00 75 MET A CA 1
ATOM 614 C C . MET A 1 75 ? 3.074 -2.996 12.917 1.00 89.00 75 MET A C 1
ATOM 616 O O . MET A 1 75 ? 3.284 -2.969 14.128 1.00 89.00 75 MET A O 1
ATOM 620 N N . LEU A 1 76 ? 2.226 -2.151 12.324 1.00 88.38 76 LEU A N 1
ATOM 621 C CA . LEU A 1 76 ? 1.466 -1.119 13.030 1.00 88.38 76 LEU A CA 1
ATOM 622 C C . LEU A 1 76 ? 0.163 -1.643 13.669 1.00 88.38 76 LEU A C 1
ATOM 624 O O . LEU A 1 76 ? -0.344 -1.036 14.612 1.00 88.38 76 LEU A O 1
ATOM 628 N N . GLN A 1 77 ? -0.348 -2.791 13.220 1.00 86.88 77 GLN A N 1
ATOM 629 C CA . GLN A 1 77 ? -1.554 -3.443 13.742 1.00 86.88 77 GLN A CA 1
ATOM 630 C C . GLN A 1 77 ? -1.597 -3.610 15.280 1.00 86.88 77 GLN A C 1
ATOM 632 O O . GLN A 1 77 ? -2.630 -3.284 15.872 1.00 86.88 77 GLN A O 1
ATOM 637 N N . PRO A 1 78 ? -0.537 -4.079 15.977 1.00 90.12 78 PRO A N 1
ATOM 638 C CA . PRO A 1 78 ? -0.570 -4.195 17.438 1.00 90.12 78 PRO A CA 1
ATOM 639 C C . PRO A 1 78 ? -0.750 -2.838 18.130 1.00 90.12 78 PRO A C 1
ATOM 641 O O . PRO A 1 78 ? -1.505 -2.738 19.097 1.00 90.12 78 PRO A O 1
ATOM 644 N N . TYR A 1 79 ? -0.141 -1.773 17.608 1.00 88.44 79 TYR A N 1
ATOM 645 C CA . TYR A 1 79 ? -0.306 -0.423 18.152 1.00 88.44 79 TYR A CA 1
ATOM 646 C C . TYR A 1 79 ? -1.733 0.089 17.962 1.00 88.44 79 TYR A C 1
ATOM 648 O O . TYR A 1 79 ? -2.304 0.672 18.880 1.00 88.44 79 TYR A O 1
ATOM 656 N N . TYR A 1 80 ? -2.342 -0.192 16.809 1.00 87.62 80 TYR A N 1
ATOM 657 C CA . TYR A 1 80 ? -3.747 0.126 1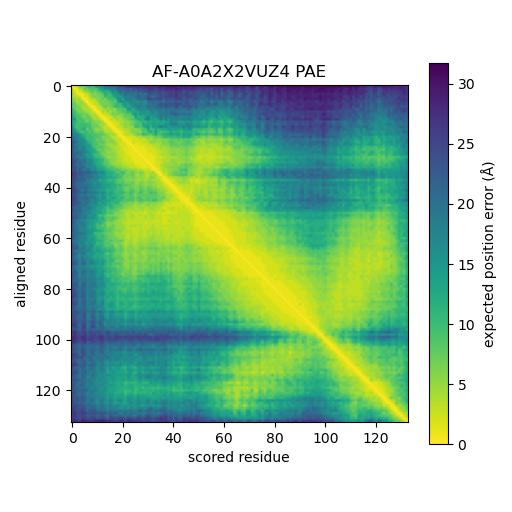6.568 1.00 87.62 80 TYR A CA 1
ATOM 658 C C . TYR A 1 80 ? -4.673 -0.583 17.571 1.00 87.62 80 TYR A C 1
ATOM 660 O O . TYR A 1 80 ? -5.573 0.040 18.133 1.00 87.62 80 TYR A O 1
ATOM 668 N N . SER A 1 81 ? -4.405 -1.858 17.876 1.00 86.56 81 SER A N 1
ATOM 669 C CA . SER A 1 81 ? -5.175 -2.599 18.885 1.00 86.56 81 SER A CA 1
ATOM 670 C C . SER A 1 81 ? -5.035 -2.007 20.293 1.00 86.56 81 SER A C 1
ATOM 672 O O . SER A 1 81 ? -6.021 -1.914 21.027 1.00 86.56 81 SER A O 1
ATOM 674 N N . LEU A 1 82 ? -3.839 -1.522 20.643 1.00 90.19 82 LEU A N 1
ATOM 675 C CA . LEU A 1 82 ? -3.594 -0.841 21.911 1.00 90.19 82 LEU A CA 1
ATOM 676 C C . LEU A 1 82 ? -4.383 0.471 21.991 1.00 90.19 82 LEU A C 1
ATOM 678 O O . LEU A 1 82 ? -5.045 0.724 22.995 1.00 90.19 82 LEU A O 1
ATOM 682 N N . LEU A 1 83 ? -4.364 1.278 20.928 1.00 87.88 83 LEU A N 1
ATOM 683 C CA . LEU A 1 83 ? -5.109 2.537 20.868 1.00 87.88 83 LEU A CA 1
ATOM 684 C C . LEU A 1 83 ? -6.619 2.323 21.029 1.00 87.88 83 LEU A C 1
ATOM 686 O O . LEU A 1 83 ? -7.247 3.049 21.799 1.00 87.88 83 LEU A O 1
ATOM 690 N N . ILE A 1 84 ? -7.186 1.299 20.380 1.00 88.06 84 ILE A N 1
ATOM 691 C CA . ILE A 1 84 ? -8.594 0.919 20.576 1.00 88.06 84 ILE A CA 1
ATOM 692 C C . ILE A 1 84 ? -8.853 0.573 22.043 1.00 88.06 84 ILE A C 1
ATOM 694 O O . ILE A 1 84 ? -9.766 1.133 22.641 1.00 88.06 84 ILE A O 1
ATOM 698 N N . SER A 1 85 ? -8.019 -0.280 22.648 1.00 89.25 85 SER A N 1
ATOM 699 C CA . SER A 1 85 ? -8.217 -0.706 24.039 1.00 89.25 85 SER A CA 1
ATOM 700 C C . SER A 1 85 ? -8.178 0.456 25.040 1.00 89.25 85 SER A C 1
ATOM 702 O O . SER A 1 85 ? -8.981 0.505 25.972 1.00 89.25 85 SER A O 1
ATOM 704 N N . LEU A 1 86 ? -7.281 1.426 24.828 1.00 88.88 86 LEU A N 1
ATOM 705 C CA . LEU A 1 86 ? -7.179 2.626 25.656 1.00 88.88 86 LEU A CA 1
ATOM 706 C C . LEU A 1 86 ? -8.417 3.501 25.511 1.00 88.88 86 LEU A C 1
ATOM 708 O O . LEU A 1 86 ? -8.952 3.991 26.501 1.00 88.88 86 LEU 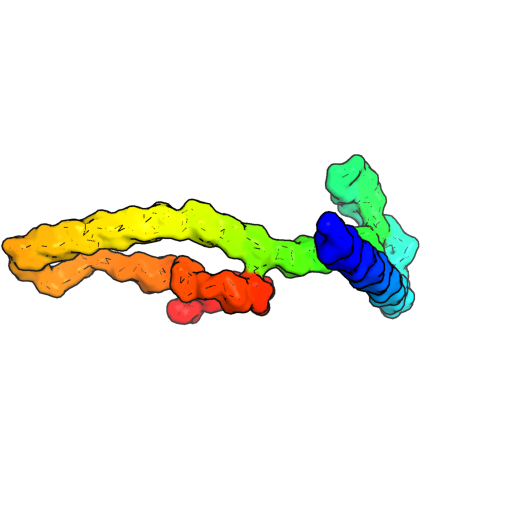A O 1
ATOM 712 N N . ARG A 1 87 ? -8.897 3.674 24.283 1.00 87.75 87 ARG A N 1
ATOM 713 C CA . ARG A 1 87 ? -10.112 4.434 24.014 1.00 87.75 87 ARG A CA 1
ATOM 714 C C . ARG A 1 87 ? -11.343 3.758 24.602 1.00 87.75 87 ARG A C 1
ATOM 716 O O . ARG A 1 87 ? -12.164 4.461 25.174 1.00 87.75 87 ARG A O 1
ATOM 723 N N . ASP A 1 88 ? -11.461 2.436 24.534 1.00 87.50 88 ASP A N 1
ATOM 724 C CA . ASP A 1 88 ? -12.583 1.713 25.147 1.00 87.50 88 ASP A CA 1
ATOM 725 C C . ASP A 1 88 ? -12.558 1.842 26.678 1.00 87.50 88 ASP A C 1
ATOM 727 O O . ASP A 1 88 ? -13.598 2.026 27.314 1.00 87.50 88 ASP A O 1
ATOM 731 N N . ALA A 1 89 ? -11.364 1.833 27.283 1.00 88.25 89 ALA A N 1
ATOM 732 C CA . ALA A 1 89 ? -11.201 2.115 28.707 1.00 88.25 89 ALA A CA 1
ATOM 733 C C . ALA A 1 89 ? -11.614 3.554 29.066 1.00 88.25 89 ALA A C 1
ATOM 735 O O . ALA A 1 89 ? -12.276 3.769 30.085 1.00 88.25 89 ALA A O 1
ATOM 736 N N . THR A 1 90 ? -11.260 4.531 28.227 1.00 87.50 90 THR A N 1
ATOM 737 C CA . THR A 1 90 ? -11.661 5.935 28.392 1.00 87.50 90 THR A CA 1
ATOM 738 C C . THR A 1 90 ? -13.167 6.110 28.225 1.00 87.50 90 THR A C 1
ATOM 740 O O . THR A 1 90 ? -13.795 6.715 29.088 1.00 87.50 90 THR A O 1
ATOM 743 N N . GLN A 1 91 ? -13.769 5.505 27.198 1.00 85.75 91 GLN A N 1
ATOM 744 C CA . GLN A 1 91 ? -15.212 5.560 26.964 1.00 85.75 91 GLN A CA 1
ATOM 745 C C . GLN A 1 91 ? -15.978 4.998 28.167 1.00 85.75 91 GLN A C 1
ATOM 747 O O . GLN A 1 91 ? -16.903 5.635 28.661 1.00 85.75 91 GLN A O 1
ATOM 752 N N . LYS A 1 92 ? -15.542 3.862 28.723 1.00 87.25 92 LYS A N 1
ATOM 753 C CA . LYS A 1 92 ? -16.154 3.301 29.935 1.00 87.25 92 LYS A CA 1
ATOM 754 C C . LYS A 1 92 ? -16.100 4.276 31.121 1.00 87.25 92 LYS A C 1
ATOM 756 O O . LYS A 1 92 ? -17.052 4.376 31.890 1.00 87.25 92 LYS A O 1
ATOM 761 N N . LYS A 1 93 ? -14.999 5.019 31.273 1.00 86.69 93 LYS A N 1
ATOM 762 C CA . LYS A 1 93 ? -14.843 6.046 32.319 1.00 86.69 93 LYS A CA 1
ATOM 763 C C . LYS A 1 93 ? -15.699 7.289 32.071 1.00 86.69 93 LYS A C 1
ATOM 765 O O . LYS A 1 93 ? -16.101 7.942 33.031 1.00 86.69 93 LYS A O 1
ATOM 770 N N . GLU A 1 94 ? -15.949 7.633 30.816 1.00 85.81 94 GLU A N 1
ATOM 771 C CA . GLU A 1 94 ? -16.826 8.737 30.414 1.00 85.81 94 GLU A CA 1
ATOM 772 C C . GLU A 1 94 ? -18.302 8.386 30.642 1.00 85.81 94 GLU A C 1
ATOM 774 O O . GLU A 1 94 ? -19.041 9.193 31.209 1.00 85.81 94 GLU A O 1
ATOM 779 N N . GLU A 1 95 ? -18.694 7.150 30.325 1.00 85.56 95 GLU A N 1
ATOM 780 C CA . GLU A 1 95 ? -20.021 6.595 30.611 1.00 85.56 95 GLU A CA 1
ATOM 781 C C . GLU A 1 95 ? -20.305 6.567 32.121 1.00 85.56 95 GLU A C 1
ATOM 783 O O . GLU A 1 95 ? -21.367 7.014 32.555 1.00 85.56 95 GLU A O 1
ATOM 788 N N . GLU A 1 96 ? -19.330 6.144 32.942 1.00 87.56 96 GLU A N 1
ATOM 789 C CA . GLU A 1 96 ? -19.406 6.210 34.415 1.00 87.56 96 GLU A CA 1
ATOM 790 C C . GLU A 1 96 ? -19.628 7.647 34.934 1.00 87.56 96 GLU A C 1
ATOM 792 O O . GLU A 1 96 ? -20.232 7.840 35.989 1.00 87.56 96 GLU A O 1
ATOM 797 N N . LYS A 1 97 ? -19.162 8.665 34.198 1.00 86.31 97 LYS A N 1
ATOM 798 C CA . LYS A 1 97 ? -19.315 10.092 34.535 1.00 86.31 97 LYS A CA 1
ATOM 799 C C . LYS A 1 97 ? -20.562 10.738 33.919 1.00 86.31 97 LYS A C 1
ATOM 801 O O . LYS A 1 97 ? -20.795 11.923 34.146 1.00 86.31 97 LYS A O 1
ATOM 806 N N . GLY A 1 98 ? -21.360 9.989 33.156 1.00 83.38 98 GLY A N 1
ATOM 807 C CA . GLY A 1 98 ? -22.574 10.488 32.506 1.00 83.38 98 GLY A CA 1
ATOM 808 C C . GLY A 1 98 ? -22.332 11.345 31.258 1.00 83.38 98 GLY A C 1
ATOM 809 O O . GLY A 1 98 ? -23.254 12.027 30.806 1.00 83.38 98 GLY A O 1
ATOM 810 N N . ILE A 1 99 ? -21.122 11.322 30.690 1.00 80.00 99 ILE A N 1
ATOM 811 C CA . ILE A 1 99 ? -20.807 12.010 29.432 1.00 80.00 99 ILE A CA 1
ATOM 812 C C . ILE A 1 99 ? -21.310 11.128 28.283 1.00 80.00 99 ILE A C 1
ATOM 814 O O . ILE A 1 99 ? -20.893 9.982 28.148 1.00 80.00 99 ILE A O 1
ATOM 818 N N . ARG A 1 100 ? -22.255 11.641 27.484 1.00 68.19 100 ARG A N 1
ATOM 819 C CA . ARG A 1 100 ? -22.904 10.883 26.393 1.00 68.19 100 ARG A CA 1
ATOM 820 C C . ARG A 1 100 ? -22.205 11.006 25.044 1.00 68.19 100 ARG A C 1
ATOM 822 O O . ARG A 1 100 ? -22.416 10.158 24.183 1.00 68.19 100 ARG A O 1
ATOM 829 N N . GLU A 1 101 ? -21.425 12.061 24.845 1.00 72.00 101 GLU A N 1
ATOM 830 C CA . GLU A 1 101 ? -20.707 12.285 23.593 1.00 72.00 101 GLU A CA 1
ATOM 831 C C . GLU A 1 101 ? -19.279 11.750 23.709 1.00 72.00 101 GLU A C 1
ATOM 833 O O . GLU A 1 101 ? -18.586 12.095 24.670 1.00 72.00 101 GLU A O 1
ATOM 838 N N . PRO A 1 102 ? -18.825 10.918 22.755 1.00 68.88 102 PRO A N 1
ATOM 839 C CA . PRO A 1 102 ? -17.463 10.414 22.768 1.00 68.88 102 PRO A CA 1
ATOM 840 C C . PRO A 1 102 ? -16.494 11.576 22.531 1.00 68.88 102 PRO A C 1
ATOM 842 O O . PRO A 1 102 ? -16.450 12.148 21.443 1.00 68.88 102 PRO A O 1
ATOM 845 N N . LEU A 1 103 ? -15.697 11.912 23.547 1.00 77.88 103 LEU A N 1
ATOM 846 C CA . LEU A 1 103 ? -14.652 12.938 23.430 1.00 77.88 103 LEU A CA 1
ATOM 847 C C . LEU A 1 103 ? -13.507 12.469 22.525 1.00 77.88 103 LEU A C 1
ATOM 849 O O . LEU A 1 103 ? -12.828 13.278 21.892 1.00 77.88 103 LEU A O 1
ATOM 853 N N . VAL A 1 104 ? -13.297 11.152 22.461 1.00 78.38 104 VAL A N 1
ATOM 854 C CA . VAL A 1 104 ? -12.299 10.517 21.603 1.00 78.38 104 VAL A CA 1
ATOM 855 C C . VAL A 1 104 ? -12.989 9.932 20.362 1.00 78.38 104 VAL A C 1
ATOM 857 O O . VAL A 1 104 ? -13.813 9.022 20.505 1.00 78.38 104 VAL A O 1
ATOM 860 N N . PRO A 1 105 ? -12.650 10.402 19.145 1.00 79.25 105 PRO A N 1
ATOM 861 C CA . PRO A 1 105 ? -13.225 9.886 17.904 1.00 79.25 105 PRO A CA 1
ATOM 862 C C . PRO A 1 105 ? -12.844 8.423 17.660 1.00 79.25 105 PRO A C 1
ATOM 864 O O . PRO A 1 105 ? -11.892 7.883 18.236 1.00 79.25 105 PRO A O 1
ATOM 867 N N . TYR A 1 106 ? -13.580 7.760 16.771 1.00 77.38 106 TYR A N 1
ATOM 868 C CA . TYR A 1 106 ? -13.289 6.377 16.434 1.00 77.38 106 TYR A CA 1
ATOM 869 C C . TYR A 1 106 ? -12.047 6.288 15.539 1.00 77.38 106 TYR A C 1
ATOM 871 O O . TYR A 1 106 ? -11.994 6.839 14.443 1.00 77.38 106 TYR A O 1
ATOM 879 N N . PHE A 1 107 ? -11.039 5.521 15.960 1.00 78.50 107 PHE A N 1
ATOM 880 C CA . PHE A 1 107 ? -9.776 5.419 15.216 1.00 78.50 107 PHE A CA 1
ATOM 881 C C . PHE A 1 107 ? -9.909 4.830 13.807 1.00 78.50 107 PHE A C 1
ATOM 883 O O . PHE A 1 107 ? -9.038 5.066 12.973 1.00 78.50 107 PHE A O 1
ATOM 890 N N . HIS A 1 108 ? -10.986 4.100 13.516 1.00 76.94 108 HIS A N 1
ATOM 891 C CA . HIS A 1 108 ? -11.239 3.596 12.169 1.00 76.94 108 HIS A CA 1
ATOM 892 C C . HIS A 1 108 ? -11.651 4.694 11.177 1.00 76.94 108 HIS A C 1
ATOM 894 O O . HIS A 1 108 ? -11.472 4.506 9.976 1.00 76.94 108 HIS A O 1
ATOM 900 N N . GLU A 1 109 ? -12.151 5.833 11.666 1.00 73.19 109 GLU A N 1
ATOM 901 C CA . GLU A 1 109 ? -12.445 7.023 10.854 1.00 73.19 109 GLU A CA 1
ATOM 902 C C . GLU A 1 109 ? -11.153 7.764 10.483 1.00 73.19 109 GLU A C 1
ATOM 904 O O . GLU A 1 109 ? -11.039 8.332 9.403 1.00 73.19 109 GLU A O 1
ATOM 909 N N . ILE A 1 110 ? -10.142 7.707 11.357 1.00 77.38 110 ILE A N 1
ATOM 910 C CA . ILE A 1 110 ? -8.840 8.357 11.153 1.00 77.38 110 ILE A CA 1
ATOM 911 C C . ILE A 1 110 ? -7.901 7.465 10.329 1.00 77.38 110 ILE A C 1
ATOM 913 O O . ILE A 1 110 ? -7.136 7.946 9.492 1.00 77.38 110 ILE A O 1
ATOM 917 N N . PHE A 1 111 ? -7.948 6.149 10.554 1.00 79.38 111 PHE A N 1
ATOM 918 C CA . PHE A 1 111 ? -7.020 5.189 9.962 1.00 79.38 111 PHE A CA 1
ATOM 919 C C . PHE A 1 111 ? -7.745 4.025 9.259 1.00 79.38 111 PHE A C 1
ATOM 921 O O . PHE A 1 111 ? -7.674 2.877 9.710 1.00 79.38 111 PHE A O 1
ATOM 928 N N . PRO A 1 112 ? -8.371 4.265 8.091 1.00 76.81 112 PRO A N 1
ATOM 929 C CA . PRO A 1 112 ? -9.114 3.236 7.351 1.00 76.81 112 PRO A CA 1
ATOM 930 C C . PRO A 1 112 ? -8.227 2.084 6.838 1.00 76.81 112 PRO A C 1
ATOM 932 O O . PRO A 1 112 ? -8.712 1.006 6.487 1.00 76.81 112 PRO A O 1
ATOM 935 N N . TYR A 1 113 ? -6.908 2.286 6.798 1.00 74.88 113 TYR A N 1
ATOM 936 C CA . TYR A 1 113 ? -5.925 1.301 6.344 1.00 74.88 113 TYR A CA 1
ATOM 937 C C . TYR A 1 113 ? -5.919 0.019 7.182 1.00 74.88 113 TYR A C 1
ATOM 939 O O . TYR A 1 113 ? -5.766 -1.064 6.618 1.00 74.88 113 TYR A O 1
ATOM 947 N N . PHE A 1 114 ? -6.142 0.127 8.495 1.00 77.88 114 PHE A N 1
ATOM 948 C CA . PHE A 1 114 ? -6.125 -1.018 9.415 1.00 77.88 114 PHE A CA 1
ATOM 949 C C . PHE A 1 114 ? -7.345 -1.937 9.272 1.00 77.88 114 PHE A C 1
ATOM 951 O O . PHE A 1 114 ? -7.335 -3.058 9.773 1.00 77.88 114 PHE A O 1
ATOM 958 N N . LEU A 1 115 ? -8.381 -1.489 8.554 1.00 76.81 115 LEU A N 1
ATOM 959 C CA . LEU A 1 115 ? -9.561 -2.293 8.227 1.00 76.81 115 LEU A CA 1
ATOM 960 C C . LEU A 1 115 ? -9.404 -3.102 6.930 1.00 76.81 115 LEU A C 1
ATOM 962 O O . LEU A 1 115 ? -10.305 -3.849 6.546 1.00 76.81 115 LEU A O 1
ATOM 966 N N . SER A 1 116 ? -8.305 -2.924 6.193 1.00 74.75 116 SER A N 1
ATOM 967 C CA . SER A 1 116 ? -8.097 -3.631 4.928 1.00 74.75 116 SER A CA 1
ATOM 968 C C . SER A 1 116 ? -7.502 -5.020 5.153 1.00 74.75 116 SER A C 1
ATOM 970 O O . SER A 1 116 ? -6.466 -5.157 5.788 1.00 74.75 116 SER A O 1
ATOM 972 N N . ASP A 1 117 ? -8.100 -6.049 4.548 1.00 77.94 117 ASP A N 1
ATOM 973 C CA . ASP A 1 117 ? -7.529 -7.403 4.530 1.00 77.94 117 ASP A CA 1
ATOM 974 C C . ASP A 1 117 ? -6.283 -7.503 3.641 1.00 77.94 117 ASP A C 1
ATOM 976 O O . ASP A 1 117 ? -6.193 -6.833 2.606 1.00 77.94 117 ASP A O 1
ATOM 980 N N . TYR A 1 118 ? -5.399 -8.463 3.939 1.00 73.06 118 TYR A N 1
ATOM 981 C CA . TYR A 1 118 ? -4.211 -8.779 3.129 1.00 73.06 118 TYR A CA 1
ATOM 982 C C . TYR A 1 118 ? -4.532 -8.957 1.638 1.00 73.06 118 TYR A C 1
ATOM 984 O O . TYR A 1 118 ? -3.848 -8.438 0.753 1.00 73.06 118 TYR A O 1
ATOM 992 N N . SER A 1 119 ? -5.611 -9.683 1.342 1.00 74.62 119 SER A N 1
ATOM 993 C CA . SER A 1 119 ? -6.048 -9.970 -0.027 1.00 74.62 119 SER A CA 1
ATOM 994 C C . SER A 1 119 ? -6.483 -8.707 -0.778 1.00 74.62 119 SER A C 1
ATOM 996 O O . SER A 1 119 ? -6.249 -8.590 -1.985 1.00 74.62 119 SER A O 1
ATOM 998 N N . ARG A 1 120 ? -7.078 -7.741 -0.068 1.00 74.62 120 ARG A N 1
ATOM 999 C CA . ARG A 1 120 ? -7.506 -6.446 -0.608 1.00 74.62 120 ARG A CA 1
ATOM 1000 C C . ARG A 1 120 ? -6.315 -5.501 -0.750 1.00 74.62 120 ARG A C 1
ATOM 1002 O O . ARG A 1 120 ? -6.157 -4.903 -1.810 1.00 74.62 120 ARG A O 1
ATOM 1009 N N . ALA A 1 121 ? -5.444 -5.441 0.255 1.00 73.06 121 ALA A N 1
ATOM 1010 C CA . ALA A 1 121 ? -4.192 -4.687 0.250 1.00 73.06 121 ALA A CA 1
ATOM 1011 C C . ALA A 1 121 ? -3.300 -5.049 -0.946 1.00 73.06 121 ALA A C 1
ATOM 1013 O O . ALA A 1 121 ? -2.887 -4.184 -1.712 1.00 73.06 121 ALA A O 1
ATOM 1014 N N . LYS A 1 122 ? -3.101 -6.347 -1.194 1.00 73.38 122 LYS A N 1
ATOM 1015 C CA . LYS A 1 122 ? -2.259 -6.859 -2.285 1.00 73.38 122 LYS A CA 1
ATOM 1016 C C . LYS A 1 122 ? -2.735 -6.458 -3.687 1.00 73.38 122 LYS A C 1
ATOM 1018 O O . LYS A 1 122 ? -1.935 -6.367 -4.617 1.00 73.38 122 LYS A O 1
ATOM 1023 N N . ARG A 1 123 ? -4.046 -6.262 -3.865 1.00 74.06 123 ARG A N 1
ATOM 1024 C CA . ARG A 1 123 ? -4.648 -5.864 -5.151 1.00 74.06 123 ARG A CA 1
ATOM 1025 C C . ARG A 1 123 ? -4.636 -4.349 -5.354 1.00 74.06 123 ARG A C 1
ATOM 1027 O O . ARG A 1 123 ? -4.800 -3.902 -6.489 1.00 74.06 123 ARG A O 1
ATOM 1034 N N . ARG A 1 124 ? -4.430 -3.561 -4.293 1.00 71.88 124 ARG A N 1
ATOM 1035 C CA . ARG A 1 124 ? -4.369 -2.099 -4.373 1.00 71.88 124 ARG A CA 1
ATOM 1036 C C . ARG A 1 124 ? -2.996 -1.660 -4.868 1.00 71.88 124 ARG A C 1
ATOM 1038 O O . ARG A 1 124 ? -1.984 -1.854 -4.207 1.00 71.88 124 ARG A O 1
ATOM 1045 N N . ARG A 1 125 ? -2.980 -1.024 -6.041 1.00 65.75 125 ARG A N 1
ATOM 1046 C CA . ARG A 1 125 ? -1.795 -0.330 -6.574 1.00 65.75 125 ARG A CA 1
ATOM 1047 C C . ARG A 1 125 ? -1.741 1.146 -6.182 1.00 65.75 125 ARG A C 1
ATOM 1049 O O . ARG A 1 125 ? -0.687 1.752 -6.283 1.00 65.75 125 ARG A O 1
ATOM 1056 N N . ASN A 1 126 ? -2.863 1.712 -5.736 1.00 66.75 126 ASN A N 1
ATOM 1057 C CA . ASN A 1 126 ? -2.951 3.093 -5.281 1.00 66.75 126 ASN A CA 1
ATOM 1058 C C . ASN A 1 126 ? -3.564 3.132 -3.877 1.00 66.75 126 ASN A C 1
ATOM 1060 O O . ASN A 1 126 ? -4.727 2.771 -3.686 1.00 66.75 126 ASN A O 1
ATOM 1064 N N . TRP A 1 127 ? -2.750 3.539 -2.907 1.00 66.50 127 TRP A N 1
ATOM 1065 C CA . TRP A 1 127 ? -3.111 3.591 -1.491 1.00 66.50 127 TRP A CA 1
ATOM 1066 C C . TRP A 1 127 ? -3.653 4.964 -1.069 1.00 66.50 127 TRP A C 1
ATOM 1068 O O . TRP A 1 127 ? -4.387 5.043 -0.092 1.00 66.50 127 TRP A O 1
ATOM 1078 N N . LEU A 1 128 ? -3.401 6.019 -1.855 1.00 64.81 128 LEU A N 1
ATOM 1079 C CA . LEU A 1 128 ? -3.841 7.391 -1.563 1.00 64.81 128 LEU A CA 1
ATOM 1080 C C . LEU A 1 128 ? -5.353 7.601 -1.734 1.00 64.81 128 LEU A C 1
ATOM 1082 O O . LEU A 1 128 ? -5.906 8.575 -1.232 1.00 64.81 128 LEU A O 1
ATOM 1086 N N . VAL A 1 129 ? -6.041 6.688 -2.426 1.00 61.28 129 VAL A N 1
ATOM 1087 C CA . VAL A 1 129 ? -7.500 6.756 -2.622 1.00 61.28 129 VAL A CA 1
ATOM 1088 C C . VAL A 1 129 ? -8.260 6.624 -1.294 1.00 61.28 129 VAL A C 1
ATOM 1090 O O . VAL A 1 129 ? -9.378 7.109 -1.190 1.00 61.28 129 VAL A O 1
ATOM 1093 N N . LEU A 1 130 ? -7.645 6.039 -0.261 1.00 56.56 130 LEU A N 1
ATOM 1094 C CA . LEU A 1 130 ? -8.258 5.871 1.061 1.00 56.56 130 LEU A CA 1
ATOM 1095 C C . LEU A 1 130 ? -8.338 7.169 1.887 1.00 56.56 130 LEU A C 1
ATOM 1097 O O . LEU A 1 130 ? -8.999 7.167 2.913 1.00 56.56 130 LEU A O 1
ATOM 1101 N N . ILE A 1 131 ? -7.694 8.261 1.455 1.00 52.81 131 ILE A N 1
ATOM 1102 C CA . ILE A 1 131 ? -7.706 9.560 2.163 1.00 52.81 131 ILE A CA 1
ATOM 1103 C C . ILE A 1 131 ? -8.886 10.442 1.715 1.00 52.81 131 ILE A C 1
ATOM 1105 O O . ILE A 1 131 ? -9.225 11.407 2.386 1.00 52.81 131 ILE A O 1
ATOM 1109 N N . LYS A 1 132 ? -9.503 10.148 0.562 1.00 47.38 132 LYS A N 1
ATOM 1110 C CA . LYS A 1 132 ? -10.517 11.017 -0.061 1.00 47.38 132 LYS A CA 1
ATOM 1111 C C . LYS A 1 132 ? -11.976 10.635 0.236 1.00 47.38 132 LYS A C 1
ATOM 1113 O O . LYS A 1 132 ? -12.850 11.223 -0.396 1.00 47.38 132 LYS A O 1
ATOM 1118 N N . SER A 1 133 ? -12.244 9.649 1.097 1.00 42.59 133 SER A N 1
ATOM 1119 C CA . SER A 1 133 ? -13.622 9.250 1.440 1.00 42.59 133 SER A CA 1
ATOM 1120 C C . SER A 1 133 ? -14.129 9.961 2.677 1.00 42.59 133 SER A C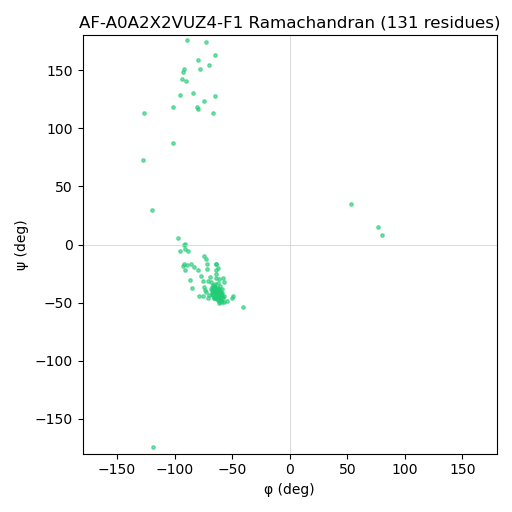 1
ATOM 1122 O O . SER A 1 133 ? -13.378 9.908 3.675 1.00 42.59 133 SER A O 1
#

Secondary structure (DSSP, 8-state):
-HHHHHHHHHHHHHHHHHHHHHHHHHHHHHHHHT--SEEEEE-TTSSEEEHHHHHHHHHHHHHHHHHHHHHHHHHHHHHHHHHHHHHHHHHHHHHHTT--S-SSPPHHHH-GGGG--HHHHHH-S--GGGG--